Protein AF-A0A3D0YY76-F1 (afdb_monomer)

pLDDT: mean 84.33, std 10.94, range [39.16, 96.31]

Structure (mmCIF, N/CA/C/O backbone):
data_AF-A0A3D0YY76-F1
#
_entry.id   AF-A0A3D0YY76-F1
#
loop_
_atom_site.group_PDB
_atom_site.id
_atom_site.type_symbol
_atom_site.label_atom_id
_atom_site.label_alt_id
_atom_site.label_comp_id
_atom_site.label_asym_id
_atom_site.label_entity_id
_atom_site.label_seq_id
_atom_site.pdbx_PDB_ins_code
_atom_site.Cartn_x
_atom_site.Cartn_y
_atom_site.Cartn_z
_atom_site.occupancy
_atom_site.B_iso_or_equiv
_atom_site.auth_seq_id
_atom_site.auth_comp_id
_atom_site.auth_asym_id
_atom_site.auth_atom_id
_atom_site.pdbx_PDB_model_num
ATOM 1 N N . HIS A 1 1 ? -14.947 -15.112 9.448 1.00 56.41 1 HIS A N 1
ATOM 2 C CA . HIS A 1 1 ? -15.296 -14.570 10.778 1.00 56.41 1 HIS A CA 1
ATOM 3 C C . HIS A 1 1 ? -16.072 -15.640 11.515 1.00 56.41 1 HIS A C 1
ATOM 5 O O . HIS A 1 1 ? -17.051 -16.105 10.934 1.00 56.41 1 HIS A O 1
ATOM 11 N N . PRO A 1 2 ? -15.599 -16.113 12.678 1.00 77.25 2 PRO A N 1
ATOM 12 C CA . PRO A 1 2 ? -14.628 -15.485 13.591 1.00 77.25 2 PRO A CA 1
ATOM 13 C C . PRO A 1 2 ? -13.152 -15.751 13.232 1.00 77.25 2 PRO A C 1
ATOM 15 O O . PRO A 1 2 ? -12.855 -16.696 12.503 1.00 77.25 2 PRO A O 1
ATOM 18 N N . ALA A 1 3 ? -12.239 -14.884 13.686 1.00 77.94 3 ALA A N 1
ATOM 19 C CA . ALA A 1 3 ? -10.799 -15.153 13.646 1.00 77.94 3 ALA A CA 1
ATOM 20 C C . ALA A 1 3 ? -10.448 -16.110 14.794 1.00 77.94 3 ALA A C 1
ATOM 22 O O . ALA A 1 3 ? -10.936 -15.927 15.905 1.00 77.94 3 ALA A O 1
ATOM 23 N N . LYS A 1 4 ? -9.645 -17.142 14.518 1.00 82.50 4 LYS A N 1
ATOM 24 C CA . LYS A 1 4 ? -9.247 -18.140 15.528 1.00 82.50 4 LYS A CA 1
ATOM 25 C C . LYS A 1 4 ? -7.919 -17.795 16.207 1.00 82.50 4 LYS A C 1
ATOM 27 O O . LYS A 1 4 ? -7.692 -18.202 17.336 1.00 82.50 4 LYS A O 1
ATOM 32 N N . ILE A 1 5 ? -7.055 -17.064 15.504 1.00 84.44 5 ILE A N 1
ATOM 33 C CA . ILE A 1 5 ? -5.732 -16.617 15.947 1.00 84.44 5 ILE A CA 1
ATOM 34 C C . ILE A 1 5 ? -5.525 -15.217 15.364 1.00 84.44 5 ILE A C 1
ATOM 36 O O . ILE A 1 5 ? -5.860 -14.980 14.200 1.00 84.44 5 ILE A O 1
ATOM 40 N N . PHE A 1 6 ? -5.007 -14.294 16.172 1.00 84.38 6 PHE A N 1
ATOM 41 C CA . PHE A 1 6 ? -4.631 -12.953 15.730 1.00 84.38 6 PHE A CA 1
ATOM 42 C C . PHE A 1 6 ? -3.144 -12.918 15.383 1.00 84.38 6 PHE A C 1
ATOM 44 O O . PHE A 1 6 ? -2.329 -13.534 16.059 1.00 84.38 6 PHE A O 1
ATOM 51 N N . MET A 1 7 ? -2.804 -12.181 14.328 1.00 89.12 7 MET A N 1
ATOM 52 C CA . MET A 1 7 ? -1.433 -12.051 13.827 1.00 89.12 7 MET A CA 1
ATOM 53 C C . MET A 1 7 ? -0.482 -11.398 14.845 1.00 89.12 7 MET A C 1
ATOM 55 O O . MET A 1 7 ? 0.693 -11.756 14.908 1.00 89.12 7 MET A O 1
ATOM 59 N N . GLY A 1 8 ? -1.005 -10.458 15.641 1.00 88.75 8 GLY A N 1
ATOM 60 C CA . GLY A 1 8 ? -0.228 -9.647 16.577 1.00 88.75 8 GLY A CA 1
ATOM 61 C C . GLY A 1 8 ? 0.794 -8.735 15.889 1.00 88.75 8 GLY A C 1
ATOM 62 O O . GLY A 1 8 ? 0.990 -8.784 14.671 1.00 88.75 8 GLY A O 1
ATOM 63 N N . ASP A 1 9 ? 1.475 -7.918 16.688 1.00 90.25 9 ASP A N 1
ATOM 64 C CA . ASP A 1 9 ? 2.474 -6.970 16.180 1.00 90.25 9 ASP A CA 1
ATOM 65 C C . ASP A 1 9 ? 3.712 -7.688 15.633 1.00 90.25 9 ASP A C 1
ATOM 67 O O . ASP A 1 9 ? 4.246 -7.307 14.594 1.00 90.25 9 ASP A O 1
ATOM 71 N N . ALA A 1 10 ? 4.129 -8.785 16.275 1.00 91.19 10 ALA A N 1
ATOM 72 C CA . ALA A 1 10 ? 5.278 -9.577 15.838 1.00 91.19 10 ALA A CA 1
ATOM 73 C C . ALA A 1 10 ? 5.102 -10.109 14.405 1.00 91.19 10 ALA A C 1
ATOM 75 O O . ALA A 1 10 ? 6.010 -9.986 13.584 1.00 91.19 10 ALA A O 1
ATOM 76 N N . GLY A 1 11 ? 3.923 -10.651 14.080 1.00 91.88 11 GLY A N 1
ATOM 77 C CA . GLY A 1 11 ? 3.634 -11.136 12.733 1.00 91.88 11 GLY A CA 1
ATOM 78 C C . GLY A 1 11 ? 3.581 -10.001 11.711 1.00 91.88 11 GLY A C 1
ATOM 79 O O . GLY A 1 11 ? 4.158 -10.123 10.629 1.00 91.88 11 GLY A O 1
ATOM 80 N N . ALA A 1 12 ? 2.901 -8.897 12.039 1.00 90.06 12 ALA A N 1
ATOM 81 C CA . ALA A 1 12 ? 2.753 -7.760 11.131 1.00 90.06 12 ALA A CA 1
ATOM 82 C C . ALA A 1 12 ? 4.105 -7.109 10.795 1.00 90.06 12 ALA A C 1
ATOM 84 O O . ALA A 1 12 ? 4.393 -6.860 9.622 1.00 90.06 12 ALA A O 1
ATOM 85 N N . LEU A 1 13 ? 4.959 -6.903 11.802 1.00 92.94 13 LEU A N 1
ATOM 86 C CA . LEU A 1 13 ? 6.306 -6.359 11.619 1.00 92.94 13 LEU A CA 1
ATOM 87 C C . LEU A 1 13 ? 7.205 -7.312 10.829 1.00 92.94 13 LEU A C 1
ATOM 89 O O . LEU A 1 13 ? 7.928 -6.861 9.942 1.00 92.94 13 LEU A O 1
ATOM 93 N N . PHE A 1 14 ? 7.128 -8.619 11.097 1.00 95.88 14 PHE A N 1
ATOM 94 C CA . PHE A 1 14 ? 7.875 -9.619 10.338 1.00 95.88 14 PHE A CA 1
ATOM 95 C C . PHE A 1 14 ? 7.502 -9.598 8.850 1.00 95.88 14 PHE A C 1
ATOM 97 O O . PHE A 1 14 ? 8.391 -9.475 8.010 1.00 95.88 14 PHE A O 1
ATOM 104 N N . LEU A 1 15 ? 6.204 -9.630 8.510 1.00 93.62 15 LEU A N 1
ATOM 105 C CA . LEU A 1 15 ? 5.775 -9.556 7.107 1.00 93.62 15 LEU A CA 1
ATOM 106 C C . LEU A 1 15 ? 6.185 -8.239 6.444 1.00 93.62 15 LEU A C 1
ATOM 108 O O . LEU A 1 15 ? 6.655 -8.257 5.308 1.00 93.62 15 LEU A O 1
ATOM 112 N N . GLY A 1 16 ? 6.043 -7.109 7.142 1.00 92.31 16 GLY A N 1
ATOM 113 C CA . GLY A 1 16 ? 6.479 -5.808 6.632 1.00 92.31 16 GLY A CA 1
ATOM 114 C C . GLY A 1 16 ? 7.976 -5.785 6.312 1.00 92.31 16 GLY A C 1
ATOM 115 O O . GLY A 1 16 ? 8.370 -5.361 5.226 1.00 92.31 16 GLY A O 1
ATOM 116 N N . PHE A 1 17 ? 8.806 -6.312 7.216 1.00 94.56 17 PHE A N 1
ATOM 117 C CA . PHE A 1 17 ? 10.248 -6.436 7.006 1.00 94.56 17 PHE A CA 1
ATOM 118 C C . PHE A 1 17 ? 10.582 -7.349 5.820 1.00 94.56 17 PHE A C 1
ATOM 120 O O . PHE A 1 17 ? 11.368 -6.967 4.954 1.00 94.56 17 PHE A O 1
ATOM 127 N N . THR A 1 18 ? 9.957 -8.528 5.728 1.00 95.12 18 THR A N 1
ATOM 128 C CA . THR A 1 18 ? 10.170 -9.449 4.603 1.00 95.12 18 THR A CA 1
ATOM 129 C C . THR A 1 18 ? 9.808 -8.800 3.267 1.00 95.12 18 THR A C 1
ATOM 131 O O . THR A 1 18 ? 10.592 -8.880 2.323 1.00 95.12 18 THR A O 1
ATOM 134 N N . LEU A 1 19 ? 8.664 -8.113 3.182 1.00 92.50 19 LEU A N 1
ATOM 135 C CA . LEU A 1 19 ? 8.250 -7.408 1.966 1.00 92.50 19 LEU A CA 1
ATOM 136 C C . LEU A 1 19 ? 9.238 -6.300 1.579 1.00 92.50 19 LEU A C 1
ATOM 138 O O . LEU A 1 19 ? 9.545 -6.160 0.398 1.00 92.50 19 LEU A O 1
ATOM 142 N N . ALA A 1 20 ? 9.782 -5.559 2.549 1.00 91.00 20 ALA A N 1
ATOM 143 C CA . ALA A 1 20 ? 10.792 -4.533 2.291 1.00 91.00 20 ALA A CA 1
ATOM 144 C C . ALA A 1 20 ? 12.095 -5.125 1.723 1.00 91.00 20 ALA A C 1
ATOM 146 O O . ALA A 1 20 ? 12.625 -4.620 0.734 1.00 91.00 20 ALA A O 1
ATOM 147 N N . VAL A 1 21 ? 12.586 -6.230 2.296 1.00 92.75 21 VAL A N 1
ATOM 148 C CA . VAL A 1 21 ? 13.788 -6.921 1.795 1.00 92.75 21 VAL A CA 1
ATOM 149 C C . VAL A 1 21 ? 13.564 -7.459 0.379 1.00 92.75 21 VAL A C 1
ATOM 151 O O . VAL A 1 21 ? 14.421 -7.280 -0.487 1.00 92.75 21 VAL A O 1
ATOM 154 N N . LEU A 1 22 ? 12.403 -8.069 0.115 1.00 90.94 22 LEU A N 1
ATOM 155 C CA . LEU A 1 22 ? 12.047 -8.572 -1.215 1.00 90.94 22 LEU A CA 1
ATOM 156 C C . LEU A 1 22 ? 11.916 -7.446 -2.245 1.00 90.94 22 LEU A C 1
ATOM 158 O O . LEU A 1 22 ? 12.381 -7.600 -3.371 1.00 90.94 22 LEU A O 1
ATOM 162 N N . ALA A 1 23 ? 11.328 -6.312 -1.865 1.00 88.81 23 ALA A N 1
ATOM 163 C CA . ALA A 1 23 ? 11.210 -5.140 -2.725 1.00 88.81 23 ALA A CA 1
ATOM 164 C C . ALA A 1 23 ? 12.581 -4.604 -3.162 1.00 88.81 23 ALA A C 1
ATOM 166 O O . ALA A 1 23 ? 12.784 -4.313 -4.342 1.00 88.81 23 ALA A O 1
ATOM 167 N N . ILE A 1 24 ? 13.535 -4.519 -2.230 1.00 86.88 24 ILE A N 1
ATOM 168 C CA . ILE A 1 24 ? 14.905 -4.084 -2.528 1.00 86.88 24 ILE A CA 1
ATOM 169 C C . ILE A 1 24 ? 15.604 -5.116 -3.421 1.00 86.88 24 ILE A C 1
ATOM 171 O O . ILE A 1 24 ? 16.158 -4.757 -4.455 1.00 86.88 24 ILE A O 1
ATOM 175 N N . GLY A 1 25 ? 15.550 -6.403 -3.062 1.00 85.12 25 GLY A N 1
ATOM 176 C CA . GLY A 1 25 ? 16.218 -7.471 -3.815 1.00 85.12 25 GLY A CA 1
ATOM 177 C C . GLY A 1 25 ? 15.653 -7.697 -5.223 1.00 85.12 25 GLY A C 1
ATOM 178 O O . GLY A 1 25 ? 16.406 -7.992 -6.149 1.00 85.12 25 GLY A O 1
ATOM 179 N N . GLY A 1 26 ? 14.342 -7.528 -5.408 1.00 80.12 26 GLY A N 1
ATOM 180 C CA . GLY A 1 26 ? 13.657 -7.762 -6.683 1.00 80.12 26 GLY A CA 1
ATOM 181 C C . GLY A 1 26 ? 13.901 -6.690 -7.748 1.00 80.12 26 GLY A C 1
ATOM 182 O O . GLY A 1 26 ? 13.650 -6.935 -8.924 1.00 80.12 26 GLY A O 1
ATOM 183 N N . THR A 1 27 ? 14.411 -5.517 -7.368 1.00 77.94 27 THR A N 1
ATOM 184 C CA . THR A 1 27 ? 14.469 -4.329 -8.240 1.00 77.94 27 THR A CA 1
ATOM 185 C C . THR A 1 27 ? 15.892 -3.912 -8.633 1.00 77.94 27 THR A C 1
ATOM 187 O O . THR A 1 27 ? 16.074 -2.999 -9.436 1.00 77.94 27 THR A O 1
ATOM 190 N N . VAL A 1 28 ? 16.912 -4.637 -8.155 1.00 70.88 28 VAL A N 1
ATOM 191 C CA . VAL A 1 28 ? 18.351 -4.308 -8.274 1.00 70.88 28 VAL A CA 1
ATOM 192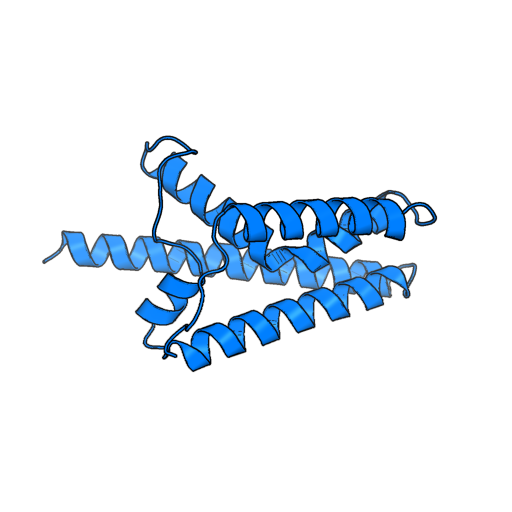 C C . VAL A 1 28 ? 18.847 -4.100 -9.716 1.00 70.88 28 VAL A C 1
ATOM 194 O O . VAL A 1 28 ? 19.829 -3.395 -9.927 1.00 70.88 28 VAL A O 1
ATOM 197 N N . LYS A 1 29 ? 18.199 -4.700 -10.723 1.00 71.06 29 LYS A N 1
ATOM 198 C CA . LYS A 1 29 ? 18.629 -4.634 -12.136 1.00 71.06 29 LYS A CA 1
ATOM 199 C C . LYS A 1 29 ? 17.810 -3.673 -13.004 1.00 71.06 29 LYS A C 1
ATOM 201 O O . LYS A 1 29 ? 18.067 -3.576 -14.202 1.00 71.06 29 LYS A O 1
ATOM 206 N N . GLN A 1 30 ? 16.811 -3.004 -12.437 1.00 74.44 30 GLN A N 1
ATOM 207 C CA . GLN A 1 30 ? 15.933 -2.105 -13.182 1.00 74.44 30 GLN A CA 1
ATOM 208 C C . GLN A 1 30 ? 16.479 -0.675 -13.195 1.00 74.44 30 GLN A C 1
ATOM 210 O O . GLN A 1 30 ? 17.267 -0.280 -12.337 1.00 74.44 30 GLN A O 1
ATOM 215 N N . ALA A 1 31 ? 16.024 0.132 -14.159 1.00 80.75 31 ALA A N 1
ATOM 216 C CA . ALA A 1 31 ? 16.235 1.574 -14.104 1.00 80.75 31 ALA A CA 1
ATOM 217 C C . ALA A 1 31 ? 15.694 2.119 -12.772 1.00 80.75 31 ALA A C 1
ATOM 219 O O . ALA A 1 31 ? 14.592 1.746 -12.365 1.00 80.75 31 ALA A O 1
ATOM 220 N N . THR A 1 32 ? 16.430 3.024 -12.119 1.00 80.06 32 THR A N 1
ATOM 221 C CA . THR A 1 32 ? 16.137 3.509 -10.755 1.00 80.06 32 THR A CA 1
ATOM 222 C C . THR A 1 32 ? 14.681 3.941 -10.561 1.00 80.06 32 THR A C 1
ATOM 224 O O . THR A 1 32 ? 14.076 3.646 -9.535 1.00 80.06 32 THR A O 1
ATOM 227 N N . ALA A 1 33 ? 14.090 4.600 -11.562 1.00 77.44 33 ALA A N 1
ATOM 228 C CA . ALA A 1 33 ? 12.696 5.032 -11.506 1.00 77.44 33 ALA A CA 1
ATOM 229 C C . ALA A 1 33 ? 11.707 3.852 -11.427 1.00 77.44 33 ALA A C 1
ATOM 231 O O . ALA A 1 33 ? 10.781 3.883 -10.622 1.00 77.44 33 ALA A O 1
ATOM 232 N N . ILE A 1 34 ? 11.920 2.798 -12.220 1.00 80.50 34 ILE A N 1
ATOM 233 C CA . ILE A 1 34 ? 11.078 1.590 -12.222 1.00 80.50 34 ILE A CA 1
ATOM 234 C C . ILE A 1 34 ? 11.312 0.795 -10.932 1.00 80.50 34 ILE A C 1
ATOM 236 O O . ILE A 1 34 ? 10.352 0.370 -10.291 1.00 80.50 34 ILE A O 1
ATOM 240 N N . ALA A 1 35 ? 12.573 0.696 -10.503 1.00 85.06 35 ALA A N 1
ATOM 241 C CA . ALA A 1 35 ? 12.967 0.012 -9.278 1.00 85.06 35 ALA A CA 1
ATOM 242 C C . ALA A 1 35 ? 12.268 0.576 -8.027 1.00 85.06 35 ALA A C 1
ATOM 244 O O . ALA A 1 35 ? 11.884 -0.174 -7.136 1.00 85.06 35 ALA A O 1
ATOM 245 N N . LEU A 1 36 ? 12.059 1.895 -7.967 1.00 85.88 36 LEU A N 1
ATOM 246 C CA . LEU A 1 36 ? 11.301 2.531 -6.886 1.00 85.88 36 LEU A CA 1
ATOM 247 C C . LEU A 1 36 ? 9.785 2.442 -7.098 1.00 85.88 36 LEU A C 1
ATOM 249 O O . LEU A 1 36 ? 9.040 2.252 -6.138 1.00 85.88 36 LEU A O 1
ATOM 253 N N . ALA A 1 37 ? 9.316 2.567 -8.340 1.00 86.81 37 ALA A N 1
ATOM 254 C CA . ALA A 1 37 ? 7.890 2.570 -8.646 1.00 86.81 37 ALA A CA 1
ATOM 255 C C . ALA A 1 37 ? 7.213 1.226 -8.336 1.00 86.81 37 ALA A C 1
ATOM 257 O O . ALA A 1 37 ? 6.116 1.214 -7.782 1.00 86.81 37 ALA A O 1
ATOM 258 N N . VAL A 1 38 ? 7.857 0.100 -8.656 1.00 89.56 38 VAL A N 1
ATOM 259 C CA . VAL A 1 38 ? 7.257 -1.239 -8.533 1.00 89.56 38 VAL A CA 1
ATOM 260 C C . VAL A 1 38 ? 6.851 -1.567 -7.083 1.00 89.56 38 VAL A C 1
ATOM 262 O O . VAL A 1 38 ? 5.677 -1.885 -6.869 1.00 89.56 38 VAL A O 1
ATOM 265 N N . PRO A 1 39 ? 7.722 -1.426 -6.061 1.00 91.19 39 PRO A N 1
ATOM 266 C CA . PRO A 1 39 ? 7.331 -1.630 -4.667 1.00 91.19 39 PRO A CA 1
ATOM 267 C C . PRO A 1 39 ? 6.262 -0.651 -4.181 1.00 91.19 39 PRO A C 1
ATOM 269 O O . PRO A 1 39 ? 5.360 -1.055 -3.451 1.00 91.19 39 PRO A O 1
ATOM 272 N N . ILE A 1 40 ? 6.341 0.620 -4.592 1.00 91.00 40 ILE A N 1
ATOM 273 C CA . ILE A 1 40 ? 5.370 1.651 -4.196 1.00 91.00 40 ILE A CA 1
ATOM 274 C C . ILE A 1 40 ? 3.980 1.308 -4.730 1.00 91.00 40 ILE A C 1
ATOM 276 O O . ILE A 1 40 ? 3.001 1.410 -3.997 1.00 91.00 40 ILE A O 1
ATOM 280 N N . VAL A 1 41 ? 3.886 0.867 -5.986 1.00 92.56 41 VAL A N 1
ATOM 281 C CA . VAL A 1 41 ? 2.617 0.447 -6.586 1.00 92.56 41 VAL A CA 1
ATOM 282 C C . VAL A 1 41 ? 2.106 -0.828 -5.922 1.00 92.56 41 VAL A C 1
ATOM 284 O O . VAL A 1 41 ? 0.955 -0.860 -5.491 1.00 92.56 41 VAL A O 1
ATOM 287 N N . ALA A 1 42 ? 2.952 -1.852 -5.771 1.00 93.06 42 ALA A N 1
ATOM 288 C CA . ALA A 1 42 ? 2.564 -3.127 -5.163 1.00 93.06 42 ALA A CA 1
ATOM 289 C C . ALA A 1 42 ? 2.078 -2.968 -3.710 1.00 93.06 42 ALA A C 1
ATOM 291 O O . ALA A 1 42 ? 1.134 -3.635 -3.290 1.00 93.06 42 ALA A O 1
ATOM 292 N N . LEU A 1 43 ? 2.686 -2.048 -2.956 1.00 92.62 43 LEU A N 1
ATOM 293 C CA . LEU A 1 43 ? 2.308 -1.692 -1.587 1.00 92.62 43 LEU A CA 1
ATOM 294 C C . LEU A 1 43 ? 1.405 -0.450 -1.528 1.00 92.62 43 LEU A C 1
ATOM 296 O O . LEU A 1 43 ? 1.237 0.142 -0.462 1.00 92.62 43 LEU A O 1
ATOM 300 N N . GLY A 1 44 ? 0.786 -0.055 -2.643 1.00 91.56 44 GLY A N 1
ATOM 301 C CA . GLY A 1 44 ? 0.003 1.176 -2.722 1.00 91.56 44 GLY A CA 1
ATOM 302 C C . GLY A 1 44 ? -1.139 1.218 -1.705 1.00 91.56 44 GLY A C 1
ATOM 303 O O . GLY A 1 44 ? -1.353 2.244 -1.067 1.00 91.56 44 GLY A O 1
ATOM 304 N N . LEU A 1 45 ? -1.825 0.092 -1.480 1.00 92.06 45 LEU A N 1
ATOM 305 C CA . LEU A 1 45 ? -2.918 0.005 -0.508 1.00 92.06 45 LEU A CA 1
ATOM 306 C C . LEU A 1 45 ? -2.465 0.298 0.942 1.00 92.06 45 LEU A C 1
ATOM 308 O O . LEU A 1 45 ? -3.026 1.219 1.539 1.00 92.06 45 LEU A O 1
ATOM 312 N N . PRO A 1 46 ? -1.479 -0.417 1.531 1.00 90.50 46 PRO A N 1
ATOM 313 C CA . PRO A 1 46 ? -1.009 -0.111 2.884 1.00 90.50 46 PRO A CA 1
ATOM 314 C C . PRO A 1 46 ? -0.341 1.267 2.995 1.00 90.50 46 PRO A C 1
ATOM 316 O O . PRO A 1 46 ? -0.494 1.922 4.024 1.00 90.50 46 PRO A O 1
ATOM 319 N N . ILE A 1 47 ? 0.347 1.741 1.948 1.00 91.69 47 ILE A N 1
ATOM 320 C CA . ILE A 1 47 ? 0.945 3.086 1.934 1.00 91.69 47 ILE A CA 1
ATOM 321 C C . ILE A 1 47 ? -0.143 4.161 2.005 1.00 91.69 47 ILE A C 1
ATOM 323 O O . ILE A 1 47 ? -0.052 5.064 2.835 1.00 91.69 47 ILE A O 1
ATOM 327 N N . VAL A 1 48 ? -1.184 4.064 1.172 1.00 90.19 48 VAL A N 1
ATOM 328 C CA . VAL A 1 48 ? -2.291 5.032 1.166 1.00 90.19 48 VAL A CA 1
ATOM 329 C C . VAL A 1 48 ? -3.067 4.989 2.480 1.00 90.19 48 VAL A C 1
ATOM 331 O O . VAL A 1 48 ? -3.380 6.044 3.023 1.00 90.19 48 VAL A O 1
ATOM 334 N N . ASP A 1 49 ? -3.344 3.806 3.032 1.00 89.31 49 ASP A N 1
ATOM 335 C CA . ASP A 1 49 ? -4.021 3.674 4.329 1.00 89.31 49 ASP A CA 1
ATOM 336 C C . ASP A 1 49 ? -3.228 4.345 5.466 1.00 89.31 49 ASP A C 1
ATOM 338 O O . ASP A 1 49 ? -3.782 5.132 6.238 1.00 89.31 49 ASP A O 1
ATOM 342 N N . ALA A 1 50 ? -1.913 4.104 5.525 1.00 87.81 50 ALA A N 1
ATOM 343 C CA . ALA A 1 50 ? -1.034 4.740 6.501 1.00 87.81 50 ALA A CA 1
ATOM 344 C C . ALA A 1 50 ? -0.941 6.260 6.289 1.00 87.81 50 ALA A C 1
ATOM 346 O O . ALA A 1 50 ? -1.031 7.020 7.254 1.00 87.81 50 ALA A O 1
ATOM 347 N N . ALA A 1 51 ? -0.815 6.715 5.039 1.00 88.38 51 ALA A N 1
ATOM 348 C CA . ALA A 1 51 ? -0.766 8.134 4.702 1.00 88.38 51 ALA A CA 1
ATOM 349 C C . ALA A 1 51 ? -2.059 8.852 5.114 1.00 88.38 51 ALA A C 1
ATOM 351 O O . ALA A 1 51 ? -1.994 9.856 5.816 1.00 88.38 51 ALA A O 1
ATOM 352 N N . LEU A 1 52 ? -3.232 8.301 4.780 1.00 86.12 52 LEU A N 1
ATOM 353 C CA . LEU A 1 52 ? -4.531 8.854 5.182 1.00 86.12 52 LEU A CA 1
ATOM 354 C C . LEU A 1 52 ? -4.705 8.883 6.705 1.00 86.12 52 LEU A C 1
ATOM 356 O O . LEU A 1 52 ? -5.320 9.808 7.240 1.00 86.12 52 LEU A O 1
ATOM 360 N N . ALA A 1 53 ? -4.175 7.889 7.420 1.00 86.25 53 ALA A N 1
ATOM 361 C CA . ALA A 1 53 ? -4.177 7.901 8.878 1.00 86.25 53 ALA A CA 1
ATOM 362 C C . ALA A 1 53 ? -3.294 9.016 9.447 1.00 86.25 53 ALA A C 1
ATOM 364 O O . ALA A 1 53 ? -3.734 9.758 10.324 1.00 86.25 53 ALA A O 1
ATOM 365 N N . ILE A 1 54 ? -2.082 9.186 8.919 1.00 86.69 54 ILE A N 1
ATOM 366 C CA . ILE A 1 54 ? -1.170 10.253 9.343 1.00 86.69 54 ILE A CA 1
ATOM 367 C C . ILE A 1 54 ? -1.767 11.630 9.024 1.00 86.69 54 ILE A C 1
ATOM 369 O O . ILE A 1 54 ? -1.815 12.481 9.910 1.00 86.69 54 ILE A O 1
ATOM 373 N N . THR A 1 55 ? -2.275 11.845 7.806 1.00 84.75 55 THR A N 1
ATOM 374 C CA . THR A 1 55 ? -2.865 13.126 7.389 1.00 84.75 55 THR A CA 1
ATOM 375 C C . THR A 1 55 ? -4.055 13.515 8.267 1.00 84.75 55 THR A C 1
ATOM 377 O O . THR A 1 55 ? -4.083 14.647 8.744 1.00 84.75 55 THR A O 1
ATOM 380 N N . ARG A 1 56 ? -4.984 12.591 8.569 1.00 82.75 56 ARG A N 1
ATOM 381 C CA . ARG A 1 56 ? -6.088 12.847 9.519 1.00 82.75 56 ARG A CA 1
ATOM 382 C C . ARG A 1 56 ? -5.566 13.243 10.892 1.00 82.75 56 ARG A C 1
ATOM 384 O O . ARG A 1 56 ? -6.048 14.211 11.472 1.00 82.75 56 ARG A O 1
ATOM 391 N N . ARG A 1 57 ? -4.616 12.481 11.449 1.00 84.00 57 ARG A N 1
ATOM 392 C CA . ARG A 1 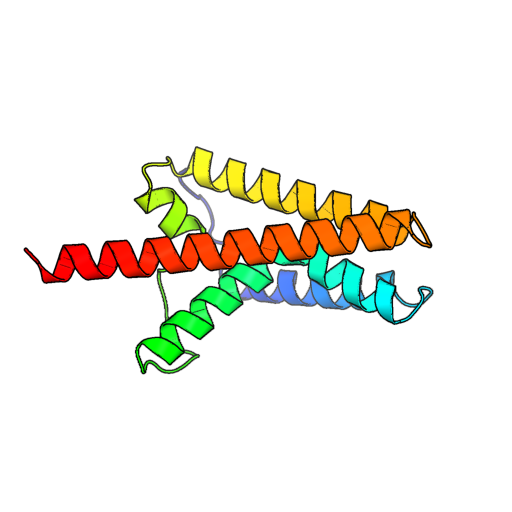57 ? -4.095 12.743 12.802 1.00 84.00 57 ARG A CA 1
ATOM 393 C C . ARG A 1 57 ? -3.506 14.144 12.884 1.00 84.00 57 ARG A C 1
ATOM 395 O O . ARG A 1 57 ? -3.859 14.886 13.794 1.00 84.00 57 ARG A O 1
ATOM 402 N N . VAL A 1 58 ? -2.683 14.510 11.902 1.00 84.75 58 VAL A N 1
ATOM 403 C CA . VAL A 1 58 ? -2.056 15.833 11.827 1.00 84.75 58 VAL A CA 1
ATOM 404 C C . VAL A 1 58 ? -3.103 16.935 11.642 1.00 84.75 58 VAL A C 1
ATOM 406 O O . VAL A 1 58 ? -3.046 17.930 12.358 1.00 84.75 58 VAL A O 1
ATOM 409 N N . ALA A 1 59 ? -4.090 16.750 10.757 1.00 82.88 59 ALA A N 1
ATOM 410 C CA . ALA A 1 59 ? -5.171 17.719 10.547 1.00 82.88 59 ALA A CA 1
ATOM 411 C C . ALA A 1 59 ? -6.013 17.955 11.816 1.00 82.88 59 ALA A C 1
ATOM 413 O O . ALA A 1 59 ? -6.396 19.086 12.100 1.00 82.88 59 ALA A O 1
ATOM 414 N N . ASN A 1 60 ? -6.219 16.909 12.621 1.00 81.19 60 ASN A N 1
ATOM 415 C CA . ASN A 1 60 ? -6.961 16.966 13.882 1.00 81.19 60 ASN A CA 1
ATOM 416 C C . ASN A 1 60 ? -6.082 17.327 15.098 1.00 81.19 60 ASN A C 1
ATOM 418 O O . ASN A 1 60 ? -6.513 17.157 16.240 1.00 81.19 60 ASN A O 1
ATOM 422 N N . GLY A 1 61 ? -4.838 17.778 14.883 1.00 80.38 61 GLY A N 1
ATOM 423 C CA . GLY A 1 61 ? -3.910 18.185 15.946 1.00 80.38 61 GLY A CA 1
ATOM 424 C C . GLY A 1 61 ? -3.446 17.046 16.865 1.00 80.38 61 GLY A C 1
ATOM 425 O O . GLY A 1 61 ? -2.943 17.298 17.960 1.00 80.38 61 GLY A O 1
ATOM 426 N N . ARG A 1 62 ? -3.622 15.785 16.453 1.00 79.81 62 ARG A N 1
ATOM 427 C CA . ARG A 1 62 ? -3.229 14.598 17.222 1.00 79.81 62 ARG A CA 1
ATOM 428 C C . ARG A 1 62 ? -1.800 14.161 16.873 1.00 79.81 62 ARG A C 1
ATOM 430 O O . ARG A 1 62 ? -1.386 14.276 15.718 1.00 79.81 62 ARG A O 1
ATOM 437 N N . PRO A 1 63 ? -1.041 13.591 17.830 1.00 80.00 63 PRO A N 1
ATOM 438 C CA . PRO A 1 63 ? 0.285 13.050 17.551 1.00 80.00 63 PRO A CA 1
ATOM 439 C C . PRO A 1 63 ? 0.246 11.954 16.480 1.00 80.00 63 PRO A C 1
ATOM 441 O O . PRO A 1 63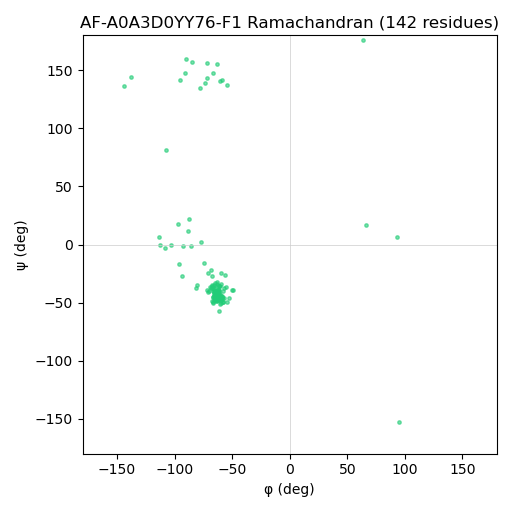 ? -0.628 11.085 16.494 1.00 80.00 63 PRO A O 1
ATOM 444 N N . PHE A 1 64 ? 1.249 11.928 15.597 1.00 74.38 64 PHE A N 1
ATOM 445 C CA . PHE A 1 64 ? 1.314 10.962 14.492 1.00 74.38 64 PHE A CA 1
ATOM 446 C C . PHE A 1 64 ? 1.335 9.494 14.951 1.00 74.38 64 PHE A C 1
ATOM 448 O O . PHE A 1 64 ? 0.924 8.628 14.189 1.00 74.38 64 PHE A O 1
ATOM 455 N N . HIS A 1 65 ? 1.787 9.195 16.175 1.00 69.75 65 HIS A N 1
ATOM 456 C CA . HIS A 1 65 ? 1.914 7.837 16.727 1.00 69.75 65 HIS A CA 1
ATOM 457 C C . HIS A 1 65 ? 0.685 7.374 17.529 1.00 69.75 65 HIS A C 1
ATOM 459 O O . HIS A 1 65 ? 0.665 6.257 18.040 1.00 69.75 65 HIS A O 1
ATOM 465 N N . GLN A 1 66 ? -0.336 8.220 17.671 1.00 71.56 66 GLN A N 1
ATOM 466 C CA . GLN A 1 66 ? -1.510 7.900 18.476 1.00 71.56 66 GLN A CA 1
ATOM 467 C C . GLN A 1 66 ? -2.404 6.869 17.766 1.00 71.56 66 GLN A C 1
ATOM 469 O O . GLN A 1 66 ? -2.590 6.940 16.553 1.00 71.56 66 GLN A O 1
ATOM 474 N N . ALA A 1 67 ? -2.949 5.899 18.507 1.00 64.06 67 ALA A N 1
ATOM 475 C CA . ALA A 1 67 ? -3.776 4.836 17.935 1.00 64.06 67 ALA A CA 1
ATOM 476 C C . ALA A 1 67 ? -5.027 5.395 17.235 1.00 64.06 67 ALA A C 1
ATOM 478 O O . ALA A 1 67 ? -5.677 6.318 17.728 1.00 64.06 67 ALA A O 1
ATOM 479 N N . ASP A 1 68 ? -5.380 4.808 16.094 1.00 69.75 68 ASP A N 1
ATOM 480 C CA . ASP A 1 68 ? -6.429 5.302 15.207 1.00 69.75 68 ASP A CA 1
ATOM 481 C C . ASP A 1 68 ? -7.278 4.147 14.693 1.00 69.75 68 ASP A C 1
ATOM 483 O O . ASP A 1 68 ? -6.779 3.051 14.446 1.00 69.75 68 ASP A O 1
ATOM 487 N N . ARG A 1 69 ? -8.576 4.399 14.545 1.00 63.62 69 ARG A N 1
ATOM 488 C CA . ARG A 1 69 ? -9.564 3.414 14.095 1.00 63.62 69 ARG A CA 1
ATOM 489 C C . ARG A 1 69 ? -10.152 3.769 12.726 1.00 63.62 69 ARG A C 1
ATOM 491 O O . ARG A 1 69 ? -11.045 3.079 12.258 1.00 63.62 69 ARG A O 1
ATOM 498 N N . GLY A 1 70 ? -9.642 4.804 12.057 1.00 70.19 70 GLY A N 1
ATOM 499 C CA . GLY A 1 70 ? -10.109 5.266 10.743 1.00 70.19 70 GLY A CA 1
A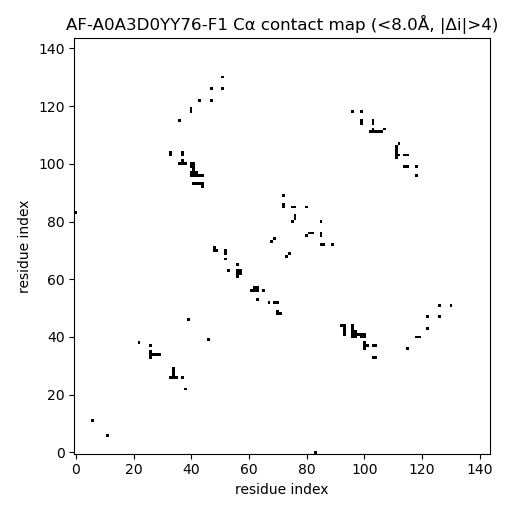TOM 500 C C . GLY A 1 70 ? -9.459 4.590 9.529 1.00 70.19 70 GLY A C 1
ATOM 501 O O . GLY A 1 70 ? -9.435 5.187 8.448 1.00 70.19 70 GLY A O 1
ATOM 502 N N . HIS A 1 71 ? -8.894 3.389 9.689 1.00 83.06 71 HIS A N 1
ATOM 503 C CA . HIS A 1 71 ? -8.280 2.629 8.593 1.00 83.06 71 HIS A CA 1
ATOM 504 C C . HIS A 1 71 ? -9.308 2.257 7.512 1.00 83.06 71 HIS A C 1
ATOM 506 O O . HIS A 1 71 ? -10.502 2.127 7.792 1.00 83.06 71 HIS A O 1
ATOM 512 N N . LEU A 1 72 ? -8.850 2.030 6.280 1.00 82.56 72 LEU A N 1
ATOM 513 C CA . LEU A 1 72 ? -9.697 1.776 5.106 1.00 82.56 72 LEU A CA 1
ATOM 514 C C . LEU A 1 72 ? -10.756 0.694 5.334 1.00 82.56 72 LEU A C 1
ATOM 516 O O . LEU A 1 72 ? -11.895 0.837 4.893 1.00 82.56 72 LEU A O 1
ATOM 520 N N . HIS A 1 73 ? -10.414 -0.374 6.055 1.00 86.75 73 HIS A N 1
ATOM 521 C CA . HIS A 1 73 ? -11.363 -1.444 6.349 1.00 86.75 73 HIS A CA 1
ATOM 522 C C . HIS A 1 73 ? -12.531 -0.965 7.228 1.00 86.75 73 HIS A C 1
ATOM 524 O O . HIS A 1 73 ? -13.675 -1.329 6.970 1.00 86.75 73 HIS A O 1
ATOM 530 N N . HIS A 1 74 ? -12.274 -0.115 8.224 1.00 85.75 74 HIS A N 1
ATOM 531 C CA . HIS A 1 74 ? -13.323 0.478 9.049 1.00 85.75 74 HIS A CA 1
ATOM 532 C C . HIS A 1 74 ? -14.188 1.450 8.246 1.00 85.75 74 HIS A C 1
ATOM 534 O O . HIS A 1 74 ? -15.400 1.462 8.436 1.00 85.75 74 HIS A O 1
ATOM 540 N N . ARG A 1 75 ? -13.605 2.182 7.288 1.00 81.69 75 ARG A N 1
ATOM 541 C CA . ARG A 1 75 ? -14.367 3.059 6.382 1.00 81.69 75 ARG A CA 1
ATOM 542 C C . ARG A 1 75 ? -15.298 2.281 5.463 1.00 81.69 75 ARG A C 1
ATOM 544 O O . ARG A 1 75 ? -16.445 2.650 5.262 1.00 81.69 75 ARG A O 1
ATOM 551 N N . LEU A 1 76 ? -14.816 1.179 4.898 1.00 85.50 76 LEU A N 1
ATOM 552 C CA . LEU A 1 76 ? -15.650 0.319 4.061 1.00 85.50 76 LEU A CA 1
ATOM 553 C C . LEU A 1 76 ? -16.803 -0.281 4.879 1.00 85.50 76 LEU A C 1
ATOM 555 O O . LEU A 1 76 ? -17.937 -0.309 4.409 1.00 85.50 76 LEU A O 1
ATOM 559 N N . LEU A 1 77 ? -16.541 -0.675 6.128 1.00 88.19 77 LEU A N 1
ATOM 560 C CA . LEU A 1 77 ? -17.588 -1.119 7.051 1.00 88.19 77 LEU A CA 1
ATOM 561 C C . LEU A 1 77 ? -18.604 -0.007 7.368 1.00 88.19 77 LEU A C 1
ATOM 563 O O . LEU A 1 77 ? -19.801 -0.282 7.381 1.00 88.19 77 LEU A O 1
ATOM 567 N N . SER A 1 78 ? -18.166 1.240 7.581 1.00 84.62 78 SER A N 1
ATOM 568 C CA . SER A 1 78 ? -19.080 2.363 7.849 1.00 84.62 78 SER A CA 1
ATOM 569 C C . SER A 1 78 ? -19.936 2.748 6.639 1.00 84.62 78 SER A C 1
ATOM 571 O O . SER A 1 78 ? -21.015 3.300 6.817 1.00 84.62 78 SER A O 1
ATOM 573 N N . LEU A 1 79 ? -19.505 2.408 5.419 1.00 83.38 79 LEU A N 1
ATOM 574 C CA . LEU A 1 79 ? -20.302 2.536 4.191 1.00 83.38 79 LEU A CA 1
ATOM 575 C C . LEU A 1 79 ? -21.369 1.431 4.033 1.00 83.38 79 LEU A C 1
ATOM 577 O O . LEU A 1 79 ? -22.069 1.399 3.023 1.00 83.38 79 LEU A O 1
ATOM 581 N N . GLY A 1 80 ? -21.497 0.516 5.000 1.00 88.56 80 GLY A N 1
ATOM 582 C CA . GLY A 1 80 ? -22.509 -0.543 5.001 1.00 88.56 80 GLY A CA 1
ATOM 583 C C . GLY A 1 80 ? -22.054 -1.872 4.393 1.00 88.56 80 GLY A C 1
ATOM 584 O O . GLY A 1 80 ? -22.862 -2.793 4.268 1.00 88.56 80 GLY A O 1
ATOM 585 N N . LEU A 1 81 ? -20.772 -2.017 4.032 1.00 89.88 81 LEU A N 1
ATOM 586 C CA . LEU A 1 81 ? -20.230 -3.306 3.596 1.00 89.88 81 LEU A CA 1
ATOM 587 C C . LEU A 1 81 ? -20.110 -4.263 4.784 1.00 89.88 81 LEU A C 1
ATOM 589 O O . LEU A 1 81 ? -19.719 -3.891 5.890 1.00 89.88 81 LEU A O 1
ATOM 593 N N . THR A 1 82 ? -20.376 -5.543 4.539 1.00 92.69 82 THR A N 1
ATOM 594 C CA . THR A 1 82 ? -20.071 -6.592 5.515 1.00 92.69 82 THR A CA 1
ATOM 595 C C . THR A 1 82 ? -18.563 -6.825 5.596 1.00 92.69 82 THR A C 1
ATOM 597 O O . THR A 1 82 ? -17.826 -6.619 4.633 1.00 92.69 82 THR A O 1
ATOM 600 N N . GLN A 1 83 ? -18.086 -7.362 6.721 1.00 90.12 83 GLN A N 1
ATOM 601 C CA . GLN A 1 83 ? -16.659 -7.641 6.919 1.00 90.12 83 GLN A CA 1
ATOM 602 C C . GLN A 1 83 ? -16.052 -8.529 5.820 1.00 90.12 83 GLN A C 1
ATOM 604 O O . GLN A 1 83 ? -14.929 -8.283 5.385 1.00 90.12 83 GLN A O 1
ATOM 609 N N . ARG A 1 84 ? -16.812 -9.514 5.315 1.00 91.94 84 ARG A N 1
ATOM 610 C CA . ARG A 1 84 ? -16.366 -10.363 4.200 1.00 91.94 84 ARG A CA 1
ATOM 611 C C . ARG A 1 84 ? -16.207 -9.554 2.916 1.00 91.94 84 ARG A C 1
ATOM 613 O O . ARG A 1 84 ? -15.170 -9.658 2.276 1.00 91.94 84 ARG A O 1
ATOM 620 N N . GLN A 1 85 ? -17.197 -8.729 2.575 1.00 92.38 85 GLN A N 1
ATOM 621 C CA . GLN A 1 85 ? -17.148 -7.883 1.380 1.00 92.38 85 GLN A CA 1
ATOM 622 C C . GLN A 1 85 ? -15.988 -6.888 1.449 1.00 92.38 85 GLN A C 1
ATOM 624 O O . GLN A 1 85 ? -15.237 -6.774 0.486 1.00 92.38 85 GLN A O 1
ATOM 629 N N . THR A 1 86 ? -15.786 -6.238 2.597 1.00 92.44 86 THR A N 1
ATOM 630 C CA . THR A 1 86 ? -14.655 -5.332 2.826 1.00 92.44 86 THR A CA 1
ATOM 631 C C . THR A 1 86 ? -13.321 -6.019 2.548 1.00 92.44 86 THR A C 1
ATOM 633 O O . THR A 1 86 ? -12.502 -5.497 1.797 1.00 92.44 86 THR A O 1
ATOM 636 N N . VAL A 1 87 ? -13.104 -7.215 3.104 1.00 92.50 87 VAL A N 1
ATOM 637 C CA . VAL A 1 87 ? -11.861 -7.968 2.888 1.00 92.50 87 VAL A CA 1
ATOM 638 C C . VAL A 1 87 ? -11.709 -8.391 1.423 1.00 92.50 87 VAL A C 1
ATOM 640 O O . VAL A 1 87 ? -10.623 -8.252 0.868 1.00 92.50 87 VAL A O 1
ATOM 643 N N . THR A 1 88 ? -12.782 -8.838 0.763 1.00 94.00 88 THR A N 1
ATOM 644 C CA . THR A 1 88 ? -12.753 -9.185 -0.668 1.00 94.00 88 THR A CA 1
ATOM 645 C C . THR A 1 88 ? -12.386 -7.987 -1.543 1.00 94.00 88 THR A C 1
ATOM 647 O O . THR A 1 88 ? -11.571 -8.132 -2.451 1.00 94.00 88 THR A O 1
ATOM 650 N N . VAL A 1 89 ? -12.928 -6.800 -1.256 1.00 93.31 89 VAL A N 1
ATOM 651 C CA . VAL A 1 89 ? -12.573 -5.561 -1.967 1.00 93.31 89 VAL A CA 1
ATOM 652 C C . VAL A 1 89 ? -11.096 -5.231 -1.765 1.00 93.31 89 VAL A C 1
ATOM 654 O O . VAL A 1 89 ? -10.393 -4.980 -2.741 1.00 93.31 89 VAL A O 1
ATOM 657 N N . LEU A 1 90 ? -10.598 -5.288 -0.525 1.00 93.12 90 LEU A N 1
ATOM 658 C CA . LEU A 1 90 ? -9.187 -5.021 -0.231 1.00 93.12 90 LEU A CA 1
ATOM 659 C C . LEU A 1 90 ? -8.258 -6.024 -0.931 1.00 93.12 90 LEU A C 1
ATOM 661 O O . LEU A 1 90 ? -7.227 -5.622 -1.464 1.00 93.12 90 LEU A O 1
ATOM 665 N N . TYR A 1 91 ? -8.628 -7.307 -1.000 1.00 94.69 91 TYR A N 1
ATOM 666 C CA . TYR A 1 91 ? -7.881 -8.297 -1.781 1.00 94.69 91 TYR A CA 1
ATOM 667 C C . TYR A 1 91 ? -7.915 -8.012 -3.281 1.00 94.69 91 TYR A C 1
ATOM 669 O O . TYR A 1 91 ? -6.875 -8.107 -3.926 1.00 94.69 91 TYR A O 1
ATOM 677 N N . GLY A 1 92 ? -9.068 -7.622 -3.829 1.00 96.19 92 GLY A N 1
ATOM 678 C CA . GLY A 1 92 ? -9.191 -7.246 -5.237 1.00 96.19 92 GLY A CA 1
ATOM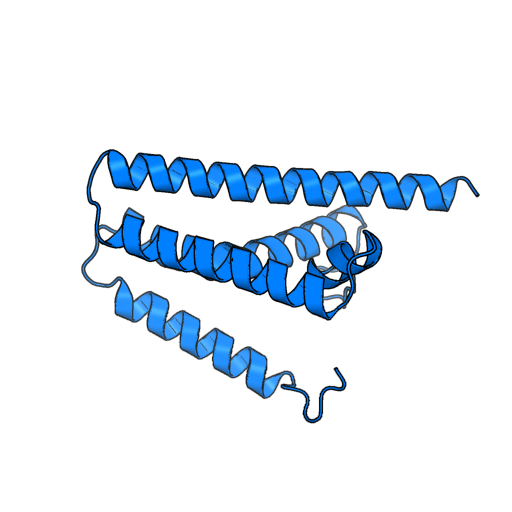 6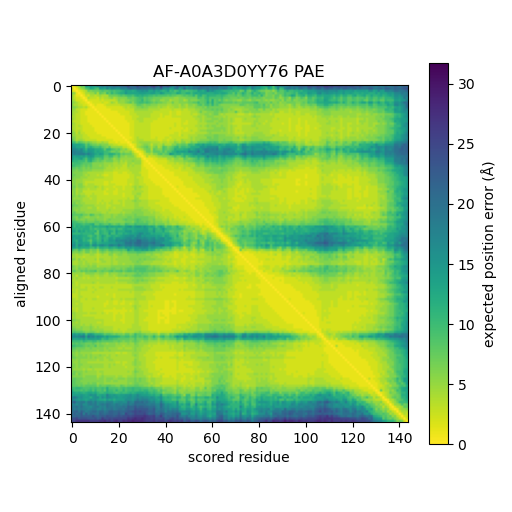79 C C . GLY A 1 92 ? -8.304 -6.054 -5.600 1.00 96.19 92 GLY A C 1
ATOM 680 O O . GLY A 1 92 ? -7.573 -6.111 -6.586 1.00 96.19 92 GLY A O 1
ATOM 681 N N . VAL A 1 93 ? -8.300 -5.007 -4.767 1.00 94.38 93 VAL A N 1
ATOM 682 C CA . VAL A 1 93 ? -7.445 -3.825 -4.964 1.00 94.38 93 VAL A CA 1
ATOM 683 C C . VAL A 1 93 ? -5.964 -4.190 -4.846 1.00 94.38 93 VAL A C 1
ATOM 685 O O . VAL A 1 93 ? -5.183 -3.819 -5.718 1.00 94.38 93 VAL A O 1
ATOM 688 N N . SER A 1 94 ? -5.572 -4.960 -3.825 1.00 94.62 94 SER A N 1
ATOM 689 C CA . SER A 1 94 ? -4.186 -5.428 -3.671 1.00 94.62 94 SER A CA 1
ATOM 690 C C . SER A 1 94 ? -3.721 -6.280 -4.852 1.00 94.62 94 SER A C 1
ATOM 692 O O . SER A 1 94 ? -2.607 -6.100 -5.335 1.00 94.62 94 SER A O 1
ATOM 694 N N . ALA A 1 95 ? -4.570 -7.184 -5.348 1.00 95.94 95 ALA A N 1
ATOM 695 C CA . ALA A 1 95 ? -4.257 -8.010 -6.509 1.00 95.94 95 ALA A CA 1
ATOM 696 C C . ALA A 1 95 ? -4.098 -7.159 -7.776 1.00 95.94 95 ALA A C 1
ATOM 698 O O . ALA A 1 95 ? -3.141 -7.347 -8.522 1.00 95.94 95 ALA A O 1
ATOM 699 N N . TRP A 1 96 ? -4.990 -6.188 -7.997 1.00 96.31 96 TRP A N 1
ATOM 700 C CA . TRP A 1 96 ? -4.900 -5.267 -9.131 1.00 96.31 96 TRP A CA 1
ATOM 701 C C . TRP A 1 96 ? -3.623 -4.415 -9.093 1.00 96.31 96 TRP A C 1
ATOM 703 O O . TRP A 1 96 ? -2.945 -4.280 -10.113 1.00 96.31 96 TRP A O 1
ATOM 713 N N . LEU A 1 97 ? -3.252 -3.893 -7.920 1.00 95.38 97 LEU A N 1
ATOM 714 C CA . LEU A 1 97 ? -2.004 -3.152 -7.726 1.00 95.38 97 LEU A CA 1
ATOM 715 C C . LEU A 1 97 ? -0.771 -4.032 -7.960 1.00 95.38 97 LEU A C 1
ATOM 717 O O . LEU A 1 97 ? 0.138 -3.629 -8.682 1.00 95.38 97 LEU A O 1
ATOM 721 N N . GLY A 1 98 ? -0.755 -5.250 -7.411 1.00 94.19 98 GLY A N 1
ATOM 722 C CA . GLY A 1 98 ? 0.332 -6.208 -7.617 1.00 94.19 98 GLY A CA 1
ATOM 723 C C . GLY A 1 98 ? 0.507 -6.600 -9.087 1.00 94.19 98 GLY A C 1
ATOM 724 O O . GLY A 1 98 ? 1.622 -6.572 -9.601 1.00 94.19 98 GLY A O 1
ATOM 725 N N . LEU A 1 99 ? -0.589 -6.890 -9.796 1.00 94.56 99 LEU A N 1
ATOM 726 C CA . LEU A 1 99 ? -0.558 -7.171 -11.236 1.00 94.56 99 LEU A CA 1
ATOM 727 C C . LEU A 1 99 ? -0.071 -5.961 -12.038 1.00 94.56 99 LEU A C 1
ATOM 729 O O . LEU A 1 99 ? 0.760 -6.113 -12.930 1.00 94.56 99 LEU A O 1
ATOM 733 N N . SER A 1 100 ? -0.535 -4.758 -11.695 1.00 93.19 100 SER A N 1
ATOM 734 C CA . SER A 1 100 ? -0.077 -3.525 -12.341 1.00 93.19 100 SER A CA 1
ATOM 735 C C . SER A 1 100 ? 1.422 -3.306 -12.134 1.00 93.19 100 SER A C 1
ATOM 737 O O . SER A 1 100 ? 2.115 -2.929 -13.074 1.00 93.19 100 SER A O 1
ATOM 739 N N . ALA A 1 101 ? 1.945 -3.600 -10.939 1.00 92.06 101 ALA A N 1
ATOM 740 C CA . ALA A 1 101 ? 3.373 -3.517 -10.644 1.00 92.06 101 ALA A CA 1
ATOM 741 C C . ALA A 1 101 ? 4.201 -4.492 -11.499 1.00 92.06 101 ALA A C 1
ATOM 743 O O . ALA A 1 101 ? 5.245 -4.101 -12.017 1.00 92.06 101 ALA A O 1
ATOM 744 N N . ILE A 1 102 ? 3.716 -5.723 -11.708 1.00 91.00 102 ILE A N 1
ATOM 745 C CA . ILE A 1 102 ? 4.355 -6.700 -12.606 1.00 91.00 102 ILE A CA 1
ATOM 746 C C . ILE A 1 102 ? 4.358 -6.179 -14.048 1.00 91.00 102 ILE A C 1
ATOM 748 O O . ILE A 1 102 ? 5.394 -6.185 -14.701 1.00 91.00 102 ILE A O 1
ATOM 752 N N . VAL A 1 103 ? 3.228 -5.669 -14.546 1.00 91.19 103 VAL A N 1
ATOM 753 C CA . VAL A 1 103 ? 3.161 -5.130 -15.916 1.00 91.19 103 VAL A CA 1
ATOM 754 C C . VAL A 1 103 ? 4.100 -3.933 -16.087 1.00 91.19 103 VAL A C 1
ATOM 756 O O . VAL A 1 103 ? 4.794 -3.850 -17.093 1.00 91.19 103 VAL A O 1
ATOM 759 N N . VAL A 1 104 ? 4.176 -3.031 -15.104 1.00 89.44 104 VAL A N 1
ATOM 760 C CA . VAL A 1 104 ? 5.118 -1.896 -15.121 1.00 89.44 104 VAL A CA 1
ATOM 761 C C . VAL A 1 104 ? 6.577 -2.366 -15.111 1.00 89.44 104 VAL A C 1
ATOM 763 O O . VAL A 1 104 ? 7.414 -1.741 -15.761 1.00 89.44 104 VAL A O 1
ATOM 766 N N . ALA A 1 105 ? 6.889 -3.460 -14.413 1.00 88.00 105 ALA A N 1
ATOM 767 C CA . ALA A 1 105 ? 8.228 -4.045 -14.384 1.00 88.00 105 ALA A CA 1
ATOM 768 C C . ALA A 1 105 ? 8.648 -4.646 -15.739 1.00 88.00 105 ALA A C 1
ATOM 770 O O . ALA A 1 105 ? 9.810 -4.523 -16.124 1.00 88.00 105 ALA A O 1
ATOM 771 N N . GLU A 1 106 ? 7.707 -5.269 -16.454 1.00 87.44 106 GLU A N 1
ATOM 772 C CA . GLU A 1 106 ? 7.965 -6.022 -17.691 1.00 87.44 106 GLU A CA 1
ATOM 773 C C . GLU A 1 106 ? 7.733 -5.210 -18.980 1.00 87.44 106 GLU A C 1
ATOM 775 O O . GLU A 1 106 ? 8.194 -5.608 -20.049 1.00 87.44 106 GLU A O 1
ATOM 780 N N . ALA A 1 107 ? 7.028 -4.073 -18.917 1.00 84.25 107 ALA A N 1
ATOM 781 C CA . ALA A 1 107 ? 6.695 -3.238 -20.076 1.00 84.25 107 ALA A CA 1
ATOM 782 C C . ALA A 1 107 ? 7.511 -1.927 -20.103 1.00 84.25 107 ALA A C 1
ATOM 784 O O . ALA A 1 107 ? 7.002 -0.870 -19.710 1.00 84.25 107 ALA A O 1
ATOM 785 N N . PRO A 1 108 ? 8.767 -1.940 -20.587 1.00 73.12 108 PRO A N 1
ATOM 786 C CA . PRO A 1 108 ? 9.581 -0.733 -20.668 1.00 73.12 108 PRO A CA 1
ATOM 787 C C . PRO A 1 108 ? 9.017 0.281 -21.678 1.00 73.12 108 PRO A C 1
ATOM 789 O O . PRO A 1 108 ? 8.466 -0.072 -22.721 1.00 73.12 108 PRO A O 1
ATOM 792 N N . GLY A 1 109 ? 9.202 1.572 -21.388 1.00 83.12 109 GLY A N 1
ATOM 793 C CA . GLY A 1 109 ? 8.847 2.680 -22.280 1.00 83.12 109 GLY A CA 1
ATOM 7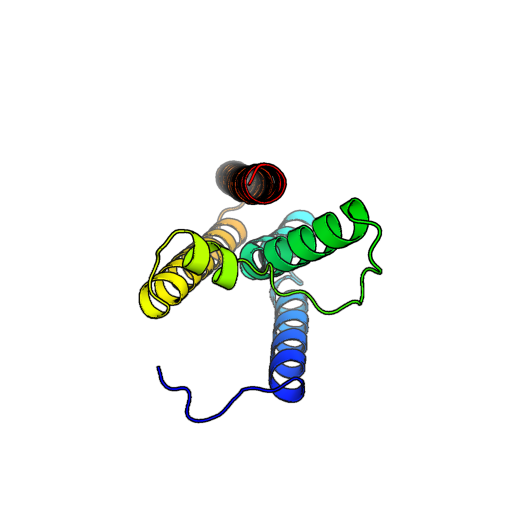94 C C . GLY A 1 109 ? 7.470 3.298 -22.017 1.00 83.12 109 GLY A C 1
ATOM 795 O O . GLY A 1 109 ? 6.961 3.295 -20.897 1.00 83.12 109 GLY A O 1
ATOM 796 N N . LEU A 1 110 ? 6.874 3.870 -23.067 1.00 86.88 110 LEU A N 1
ATOM 797 C CA . LEU A 1 110 ? 5.593 4.587 -23.013 1.00 86.88 110 LEU A CA 1
ATOM 798 C C . LEU A 1 110 ? 4.428 3.802 -22.375 1.00 86.88 110 LEU A C 1
ATOM 800 O O . LEU A 1 110 ? 3.746 4.395 -21.540 1.00 86.88 110 LEU A O 1
ATOM 804 N N . PRO A 1 111 ? 4.168 2.516 -22.698 1.00 87.31 111 PRO A N 1
ATOM 805 C CA . PRO A 1 111 ? 3.016 1.813 -22.129 1.00 87.31 111 PRO A CA 1
ATOM 806 C C . PRO A 1 111 ? 3.147 1.592 -20.615 1.00 87.31 111 PRO A C 1
ATOM 808 O O . PRO A 1 111 ? 2.175 1.806 -19.890 1.00 87.31 111 PRO A O 1
ATOM 811 N N . GLY A 1 112 ? 4.342 1.248 -20.118 1.00 87.56 112 GLY A N 1
ATOM 812 C CA . GLY A 1 112 ? 4.602 1.126 -18.681 1.00 87.56 112 GLY A CA 1
ATOM 813 C C . GLY A 1 112 ? 4.445 2.456 -17.946 1.00 87.56 112 GLY A C 1
ATOM 814 O O . GLY A 1 112 ? 3.803 2.510 -16.900 1.00 87.56 112 GLY A O 1
ATOM 815 N N . LEU A 1 113 ? 4.948 3.554 -18.524 1.00 87.75 113 LEU A N 1
ATOM 816 C CA . LEU A 1 113 ? 4.786 4.900 -17.959 1.00 87.75 113 LEU A CA 1
ATOM 817 C C . LEU A 1 113 ? 3.325 5.370 -17.957 1.00 87.75 113 LEU A C 1
ATOM 819 O O . LEU A 1 113 ? 2.880 5.991 -16.989 1.00 87.75 113 LEU A O 1
ATOM 823 N N . ALA A 1 114 ? 2.568 5.067 -19.013 1.00 91.31 114 ALA A N 1
ATOM 824 C CA . ALA A 1 114 ? 1.149 5.398 -19.102 1.00 91.31 114 ALA A CA 1
ATOM 825 C C . ALA A 1 114 ? 0.333 4.637 -18.048 1.00 91.31 114 ALA A C 1
ATOM 827 O O . ALA A 1 114 ? -0.466 5.246 -17.335 1.00 91.31 114 ALA A O 1
ATOM 828 N N . LEU A 1 115 ? 0.581 3.330 -17.892 1.00 92.38 115 LEU A N 1
ATOM 829 C CA . LEU A 1 115 ? -0.050 2.522 -16.850 1.00 92.38 115 LEU A CA 1
ATOM 830 C C . LEU A 1 115 ? 0.333 3.017 -15.451 1.00 92.38 115 LEU A C 1
ATOM 832 O O . LEU A 1 115 ? -0.544 3.196 -14.612 1.00 92.38 115 LEU A O 1
ATOM 836 N N . LEU A 1 116 ? 1.616 3.295 -15.207 1.00 91.06 116 LEU A N 1
ATOM 837 C CA . LEU A 1 116 ? 2.085 3.835 -13.931 1.00 91.06 116 LEU A CA 1
ATOM 838 C C . LEU A 1 116 ? 1.373 5.151 -13.585 1.00 91.06 116 LEU A C 1
ATOM 840 O O . LEU A 1 116 ? 0.873 5.309 -12.473 1.00 91.06 116 LEU A O 1
ATOM 844 N N . SER A 1 117 ? 1.269 6.065 -14.549 1.00 91.31 117 SER A N 1
ATOM 845 C CA . SER A 1 117 ? 0.570 7.344 -14.375 1.00 91.31 117 SER A CA 1
ATOM 846 C C . SER A 1 117 ? -0.917 7.140 -14.070 1.00 91.31 117 SER A C 1
ATOM 848 O O . SER A 1 117 ? -1.452 7.785 -13.170 1.00 91.31 117 SER A O 1
ATOM 850 N N . LEU A 1 118 ? -1.576 6.207 -14.767 1.00 94.62 118 LEU A N 1
ATOM 851 C CA . LEU A 1 118 ? -2.973 5.847 -14.521 1.00 94.62 118 LEU A CA 1
ATOM 852 C C . LEU A 1 118 ? -3.174 5.279 -13.109 1.00 94.62 118 LEU A C 1
ATOM 854 O O . LEU A 1 118 ? -4.117 5.663 -12.421 1.00 94.62 118 LEU A O 1
ATOM 858 N N . VAL A 1 119 ? -2.285 4.390 -12.661 1.00 94.06 119 VAL A N 1
ATOM 859 C CA . VAL A 1 119 ? -2.351 3.785 -11.325 1.00 94.06 119 VAL A CA 1
ATOM 860 C C . VAL A 1 119 ? -2.141 4.835 -10.239 1.00 94.06 119 VAL A C 1
ATOM 862 O O . VAL A 1 119 ? -2.912 4.878 -9.281 1.00 94.06 119 VAL A O 1
ATOM 865 N N . ILE A 1 120 ? -1.156 5.724 -10.399 1.00 92.00 120 ILE A N 1
ATOM 866 C CA . ILE A 1 120 ? -0.925 6.837 -9.468 1.00 92.00 120 ILE A CA 1
ATOM 867 C C . ILE A 1 120 ? -2.156 7.749 -9.413 1.00 92.00 120 ILE A C 1
ATOM 869 O O . ILE A 1 120 ? -2.610 8.091 -8.322 1.00 92.00 120 ILE A O 1
ATOM 873 N N . ALA A 1 121 ? -2.738 8.098 -10.563 1.00 93.75 121 ALA A N 1
ATOM 874 C CA . ALA A 1 121 ? -3.949 8.911 -10.621 1.00 93.75 121 ALA A CA 1
ATOM 875 C C . ALA A 1 121 ? -5.142 8.223 -9.935 1.00 93.75 121 ALA A C 1
ATOM 877 O O . ALA A 1 121 ? -5.880 8.872 -9.196 1.00 93.75 121 ALA A O 1
ATOM 878 N N . ALA A 1 122 ? -5.309 6.910 -10.121 1.00 93.62 122 ALA A N 1
ATOM 879 C CA . ALA A 1 122 ? -6.359 6.130 -9.471 1.00 93.62 122 ALA A CA 1
ATOM 880 C C . ALA A 1 122 ? -6.178 6.070 -7.945 1.00 93.62 122 ALA A C 1
ATOM 882 O O . ALA A 1 122 ? -7.143 6.272 -7.206 1.00 93.62 122 ALA A O 1
ATOM 883 N N . LEU A 1 123 ? -4.948 5.846 -7.466 1.00 91.81 123 LEU A N 1
ATOM 884 C CA . LEU A 1 123 ? -4.617 5.876 -6.039 1.00 91.81 123 LEU A CA 1
ATOM 885 C C . LEU A 1 123 ? -4.871 7.260 -5.437 1.00 91.81 123 LEU A C 1
ATOM 887 O O . LEU A 1 123 ? -5.485 7.360 -4.376 1.00 91.81 123 LEU A O 1
ATOM 891 N N . PHE A 1 124 ? -4.457 8.323 -6.131 1.00 91.06 124 PHE A N 1
ATOM 892 C CA . PHE A 1 124 ? -4.682 9.699 -5.698 1.00 91.06 124 PHE A CA 1
ATOM 893 C C . PHE A 1 124 ? -6.175 10.040 -5.637 1.00 91.06 124 PHE A C 1
ATOM 895 O O . PHE A 1 124 ? -6.655 10.523 -4.613 1.00 91.06 124 PHE A O 1
ATOM 902 N N . TYR A 1 125 ? -6.935 9.726 -6.690 1.00 92.25 125 TYR A N 1
ATOM 903 C CA . TYR A 1 125 ? -8.386 9.913 -6.714 1.00 92.25 125 TYR A CA 1
ATOM 904 C C . TYR A 1 125 ? -9.074 9.135 -5.585 1.00 92.25 125 TYR A C 1
ATOM 906 O O . TYR A 1 125 ? -9.928 9.683 -4.885 1.00 92.25 125 TYR A O 1
ATOM 914 N N . GLY A 1 126 ? -8.675 7.877 -5.370 1.00 88.38 126 GLY A N 1
ATOM 915 C CA . GLY A 1 126 ? -9.156 7.054 -4.265 1.00 88.38 126 GLY A CA 1
ATOM 916 C C . GLY A 1 126 ? -8.881 7.702 -2.909 1.00 88.38 126 GLY A C 1
ATOM 917 O O . GLY A 1 126 ? -9.805 7.847 -2.112 1.00 88.38 126 GLY A O 1
ATOM 918 N N . ALA A 1 127 ? -7.648 8.154 -2.673 1.00 87.00 127 AL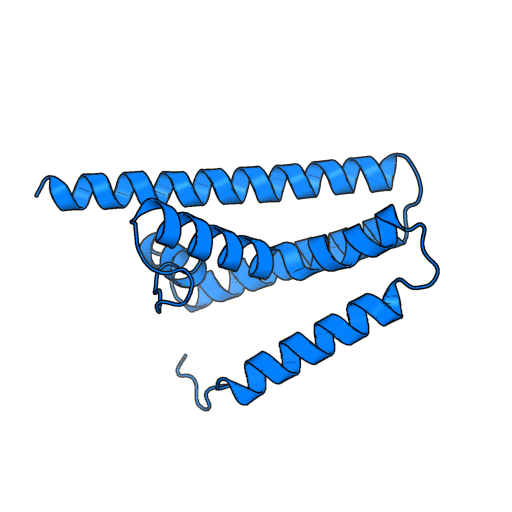A A N 1
ATOM 919 C CA . ALA A 1 127 ? -7.243 8.817 -1.436 1.00 87.00 127 ALA A CA 1
ATOM 920 C C . ALA A 1 127 ? -8.048 10.102 -1.171 1.00 87.00 127 ALA A C 1
ATOM 922 O O . ALA A 1 127 ? -8.588 10.269 -0.078 1.00 87.00 127 ALA A O 1
ATOM 923 N N . VAL A 1 128 ? -8.198 10.971 -2.178 1.00 87.00 128 VAL A N 1
ATOM 924 C CA . VAL A 1 128 ? -8.984 12.213 -2.069 1.00 87.00 128 VAL A CA 1
ATOM 925 C C . VAL A 1 128 ? -10.451 11.910 -1.784 1.00 87.00 128 VAL A C 1
ATOM 927 O O . VAL A 1 128 ? -11.033 12.489 -0.870 1.00 87.00 128 VAL A O 1
ATOM 930 N N . LYS A 1 129 ? -11.056 10.975 -2.524 1.00 86.12 129 LYS A N 1
ATOM 931 C CA . LYS A 1 129 ? -12.462 10.605 -2.330 1.00 86.12 129 LYS A CA 1
ATOM 932 C C . LYS A 1 129 ? -12.698 10.018 -0.940 1.00 86.12 129 LYS A C 1
ATOM 934 O O . LYS A 1 129 ? -13.673 10.370 -0.287 1.00 86.12 129 LYS A O 1
ATOM 939 N N . LEU A 1 130 ? -11.795 9.162 -0.467 1.00 82.19 130 LEU A N 1
ATOM 940 C CA . LEU A 1 130 ? -11.872 8.576 0.870 1.00 82.19 130 LEU A CA 1
ATOM 941 C C . LEU A 1 130 ? -11.701 9.623 1.977 1.00 82.19 130 LEU A C 1
ATOM 943 O O . LEU A 1 130 ? -12.393 9.523 2.988 1.00 82.19 130 LEU A O 1
ATOM 947 N N . GLY A 1 131 ? -10.831 10.619 1.788 1.00 78.94 131 GLY A N 1
ATOM 948 C CA . GLY A 1 131 ? -10.695 11.761 2.699 1.00 78.94 131 GLY A CA 1
ATOM 949 C C . GLY A 1 131 ? -11.907 12.703 2.677 1.00 78.94 131 GLY A C 1
ATOM 950 O O . GLY A 1 131 ? -12.331 13.191 3.717 1.00 78.94 131 GLY A O 1
ATOM 951 N N . ALA A 1 132 ? -12.538 12.917 1.521 1.00 74.44 132 ALA A N 1
ATOM 952 C CA . ALA A 1 132 ? -13.746 13.741 1.418 1.00 74.44 132 ALA A CA 1
ATOM 953 C C . ALA A 1 132 ? -14.964 13.109 2.125 1.00 74.44 132 ALA A C 1
ATOM 955 O O . ALA A 1 132 ? -15.771 13.810 2.740 1.00 74.44 132 ALA A O 1
ATOM 956 N N . LEU A 1 133 ? -15.084 11.777 2.075 1.00 71.38 133 LEU A N 1
ATOM 957 C CA . LEU A 1 133 ? -16.126 11.036 2.801 1.00 71.38 133 LEU A CA 1
ATOM 958 C C . LEU A 1 133 ? -15.984 11.183 4.326 1.00 71.38 133 LEU A C 1
ATOM 960 O O . LEU A 1 133 ? -16.982 11.226 5.043 1.00 71.38 133 LEU A O 1
ATOM 964 N N . GLU A 1 134 ? -14.753 11.306 4.816 1.00 68.94 134 GLU A N 1
ATOM 965 C CA . GLU A 1 134 ? -14.436 11.522 6.231 1.00 68.94 134 GLU A CA 1
ATOM 966 C C . GLU A 1 134 ? -14.922 12.897 6.706 1.00 68.94 134 GLU A C 1
ATOM 968 O O . GLU A 1 134 ? -15.705 12.970 7.650 1.00 68.94 134 GLU A O 1
ATOM 973 N N . ALA A 1 135 ? -14.578 13.959 5.970 1.00 64.31 135 ALA A N 1
ATOM 974 C CA . ALA A 1 135 ? -15.023 15.321 6.275 1.00 64.31 135 ALA A CA 1
ATOM 975 C C . ALA A 1 135 ? -16.558 15.468 6.269 1.00 64.31 135 ALA A C 1
ATOM 977 O O . ALA A 1 135 ? -17.121 16.225 7.058 1.00 64.31 135 ALA A O 1
ATOM 978 N N . SER A 1 136 ? -17.243 14.720 5.397 1.00 61.66 136 SER A N 1
ATOM 979 C CA . SER A 1 136 ? -18.711 14.718 5.328 1.00 61.66 136 SER A CA 1
ATOM 980 C C . SER A 1 136 ? -19.341 14.039 6.551 1.00 61.66 136 SER A C 1
ATOM 982 O O . SER A 1 136 ? -20.318 14.540 7.098 1.00 61.66 136 SER A O 1
ATOM 984 N N . THR A 1 137 ? -18.748 12.937 7.022 1.00 60.06 137 THR A N 1
ATOM 985 C CA . THR A 1 137 ? -19.266 12.166 8.166 1.00 60.06 137 THR A CA 1
ATOM 986 C C . THR A 1 137 ? -19.069 12.912 9.495 1.00 60.06 137 THR A C 1
ATOM 988 O O . THR A 1 137 ? -19.961 12.910 10.342 1.00 60.06 137 THR A O 1
ATOM 991 N N . GLU A 1 138 ? -17.933 13.596 9.676 1.00 61.03 138 GLU A N 1
ATOM 992 C CA . GLU A 1 138 ? -17.667 14.416 10.872 1.00 61.03 138 GLU A CA 1
ATOM 993 C C . GLU A 1 138 ? -18.593 15.646 10.955 1.00 61.03 138 GLU A C 1
ATOM 995 O O . GLU A 1 138 ? -19.057 16.008 12.038 1.00 61.03 138 GLU A O 1
ATOM 1000 N N . GLY A 1 139 ? -18.921 16.264 9.814 1.00 58.34 139 GLY A N 1
ATOM 1001 C CA . GLY A 1 139 ? -19.843 17.404 9.752 1.00 58.34 139 GLY A CA 1
ATOM 1002 C C . GLY A 1 139 ? -21.298 17.058 10.095 1.00 58.34 139 GLY A C 1
ATOM 1003 O O . GLY A 1 139 ? -22.037 17.918 10.577 1.00 58.34 139 GLY A O 1
ATOM 1004 N N . GLU A 1 140 ? -21.709 15.808 9.880 1.00 56.66 140 GLU A N 1
ATOM 1005 C CA . GLU A 1 140 ? -23.060 15.326 10.189 1.00 56.66 140 GLU A CA 1
ATOM 1006 C C . GLU A 1 140 ? -23.218 14.986 11.682 1.00 56.66 140 GLU A C 1
ATOM 1008 O O . GLU A 1 140 ? -24.249 15.292 12.277 1.00 56.66 140 GLU A O 1
ATOM 1013 N N . GLN A 1 141 ? -22.166 14.465 12.330 1.00 52.84 141 GLN A N 1
ATOM 1014 C CA . GLN A 1 141 ? -22.164 14.178 13.773 1.00 52.84 141 GLN A CA 1
ATOM 1015 C C . GLN A 1 141 ? -22.146 15.427 14.666 1.00 52.84 141 GLN A C 1
ATOM 1017 O O . GLN A 1 141 ? -22.606 15.359 15.800 1.00 52.84 141 GLN A O 1
ATOM 1022 N N . HIS A 1 142 ? -21.646 16.567 14.182 1.00 52.00 142 HIS A N 1
ATOM 1023 C CA . HIS A 1 142 ? -21.659 17.830 14.933 1.00 52.00 142 HIS A CA 1
ATOM 1024 C C . HIS A 1 142 ? -22.959 18.644 14.780 1.00 52.00 142 HIS A C 1
ATOM 1026 O O . HIS A 1 142 ? -23.082 19.713 15.378 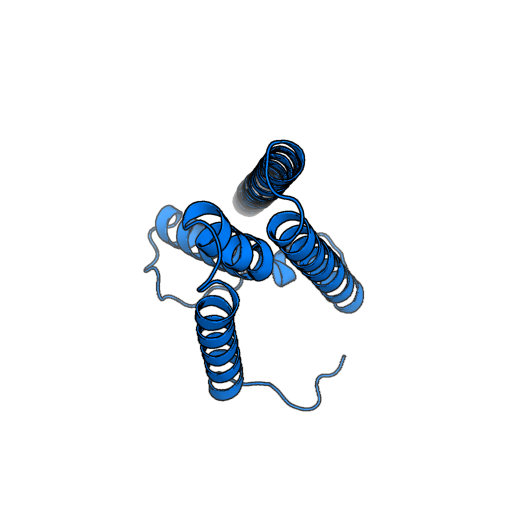1.00 52.00 142 HIS A O 1
ATOM 1032 N N . ARG A 1 143 ? -23.922 18.167 13.977 1.00 50.59 143 ARG A N 1
ATOM 1033 C CA . ARG A 1 143 ? -25.206 18.842 13.709 1.00 50.59 143 ARG A CA 1
ATOM 1034 C C . ARG A 1 143 ? -26.432 18.183 14.358 1.00 50.59 143 ARG A C 1
ATOM 1036 O O . ARG A 1 143 ? -27.523 18.730 14.205 1.00 50.59 143 ARG A O 1
ATOM 1043 N N . GLY A 1 144 ? -26.268 17.052 15.045 1.00 39.16 144 GLY A N 1
ATOM 1044 C CA . GLY A 1 144 ? -27.312 16.393 15.847 1.00 39.16 144 GLY A CA 1
ATOM 1045 C C . GLY A 1 144 ? -27.123 16.649 17.333 1.00 39.16 144 GLY A C 1
ATOM 1046 O O . GLY A 1 144 ? -28.155 16.777 18.025 1.00 39.16 144 GLY A O 1
#

Sequence (144 aa):
HPAKIFMGDAGALFLGFTLAVLAIGGTVKQATAIALAVPIVALGLPIVDAALAITRRVANGRPFHQADRGHLHHRLLSLGLTQRQTVTVLYGVSAWLGLSAIVVAEAPGLPGLALLSLVIAALFYGAVKLGALEASTEGEQHRG

Radius of gyration: 17.33 Å; Cα contacts (8 Å, |Δi|>4): 82; chains: 1; bounding box: 46×37×42 Å

Secondary structure (DSSP, 8-state):
---SS--HHHHHHHHHHHHHHHHHHHHTTS-HHHHHHHHHHHTHHHHHHHHHHHHHHHHTT--TTS-----HHHHHHHTT--HHHHHHHHHHHHHHHHHHHHHHHH-TTHHHHHHHHHHHHHHHHHHHHHHHHHHHHHHHHT--

Foldseek 3Di:
DPDPDDCPPVNVVVVVVVLVVCLQVVLVPDDPVLSVLLSCLLCVQVVLQLVLLQVVCVVVVHDSPDDDDLGQLVLCVVVVDDSVRSVVVSVVSSVVSNVLSVCLRVPPDDVSVVSSVVSVVVSVVVSVVSSVVVVVVVVVVVVD

Solvent-accessible surface area (backbone atoms only — not comparable to full-atom values): 8128 Å² total; per-residue (Å²): 130,82,82,91,73,80,69,57,68,70,47,52,51,49,52,53,51,53,51,53,54,49,40,57,67,74,24,74,87,47,61,68,70,57,32,53,46,33,48,51,39,41,42,35,65,66,52,49,40,51,49,55,50,40,52,50,27,54,74,69,75,40,63,74,87,58,90,80,76,79,44,63,65,50,50,39,40,73,73,69,41,51,74,67,56,36,50,52,52,53,50,51,52,44,51,52,30,38,52,50,20,51,48,43,73,74,32,80,60,69,68,18,51,50,50,51,52,50,51,52,51,51,52,50,51,49,51,52,54,57,52,51,53,49,59,54,54,57,59,54,67,76,72,114

Mean predicted aligned error: 6.7 Å